Protein AF-A0A564WJR7-F1 (afdb_monomer_lite)

Radius of gyration: 20.53 Å; chains: 1; bounding box: 43×32×61 Å

Foldseek 3Di:
DDPDPDAAQDLLSLLVQQVVVQKDFLVSSCVRRVHDSVVSLQLVLLCCLLVQKHFPADDPNRPTMIGGPHDPPNDGQQGGNNNQGDCVVLLLVLLVVLLVVVQDWDALCRSQVRSADPSRRGHSVNSVVSQVVCVVQVQWDWDDDPPGITIGGDVVSVVVSVD

Organism: NCBI:txid2565273

pLDDT: mean 84.63, std 12.97, range [39.78, 96.12]

Structure (mmCIF, N/CA/C/O backbone):
data_AF-A0A564WJR7-F1
#
_entry.id   AF-A0A564WJR7-F1
#
loop_
_atom_site.group_PDB
_atom_site.id
_atom_site.type_symbol
_atom_site.label_atom_id
_atom_site.label_alt_id
_atom_site.label_comp_id
_atom_site.label_asym_id
_atom_site.label_entity_id
_atom_site.label_seq_id
_atom_site.pdbx_PDB_ins_code
_atom_site.Cartn_x
_atom_site.Cartn_y
_atom_site.Cartn_z
_atom_site.occupancy
_atom_site.B_iso_or_equiv
_atom_site.auth_seq_id
_atom_site.auth_comp_id
_atom_site.auth_asym_id
_atom_site.auth_atom_id
_atom_site.pdbx_PDB_model_num
ATOM 1 N N . MET A 1 1 ? 5.946 -20.792 26.575 1.00 39.78 1 MET A N 1
ATOM 2 C CA . MET A 1 1 ? 5.372 -19.435 26.397 1.00 39.78 1 MET A CA 1
ATOM 3 C C . MET A 1 1 ? 5.705 -18.953 24.986 1.00 39.78 1 MET A C 1
ATOM 5 O O . MET A 1 1 ? 6.883 -18.813 24.685 1.00 39.78 1 MET A O 1
ATOM 9 N N . LYS A 1 2 ? 4.727 -18.783 24.082 1.00 43.84 2 LYS A N 1
ATOM 10 C CA . LYS A 1 2 ? 5.009 -18.255 22.730 1.00 43.84 2 LYS A CA 1
ATOM 11 C C . LYS A 1 2 ? 5.338 -16.760 22.857 1.00 43.84 2 LYS A C 1
ATOM 13 O O . LYS A 1 2 ? 4.521 -16.013 23.388 1.00 43.84 2 LYS A O 1
ATOM 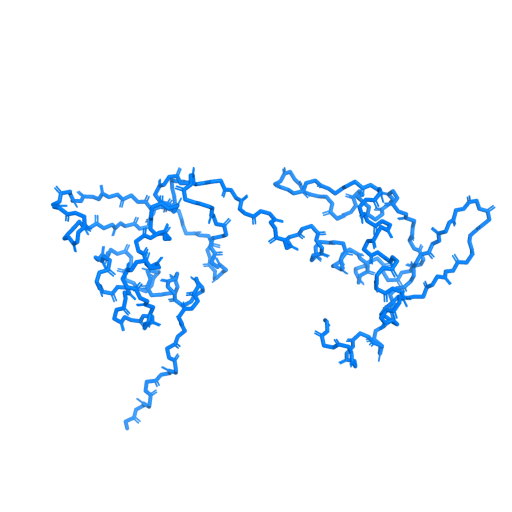18 N N . LYS A 1 3 ? 6.535 -16.334 22.432 1.00 44.09 3 LYS A N 1
ATOM 19 C CA . LYS A 1 3 ? 6.930 -14.914 22.420 1.00 44.09 3 LYS A CA 1
ATOM 20 C C . LYS A 1 3 ? 5.928 -14.131 21.565 1.00 44.09 3 LYS A C 1
ATOM 22 O O . LYS A 1 3 ? 5.611 -14.560 20.456 1.00 44.09 3 LYS A O 1
ATOM 27 N N . ARG A 1 4 ? 5.415 -13.008 22.083 1.00 54.22 4 ARG A N 1
ATOM 28 C CA . ARG A 1 4 ? 4.565 -12.096 21.305 1.00 54.22 4 ARG A CA 1
ATOM 29 C C . ARG A 1 4 ? 5.386 -11.632 20.090 1.00 54.22 4 ARG A C 1
ATOM 31 O O . ARG A 1 4 ? 6.532 -11.226 20.293 1.00 54.22 4 ARG A O 1
ATOM 38 N N . PRO A 1 5 ? 4.865 -11.746 18.856 1.00 60.53 5 PRO A N 1
ATOM 39 C CA . PRO A 1 5 ? 5.580 -11.267 17.681 1.00 60.53 5 PRO A CA 1
ATOM 40 C C . PRO A 1 5 ? 5.876 -9.764 17.822 1.00 60.53 5 PRO A C 1
ATOM 42 O O . PRO A 1 5 ? 5.139 -9.067 18.532 1.00 60.53 5 PRO A O 1
ATOM 45 N N . PRO A 1 6 ? 6.959 -9.266 17.200 1.00 70.31 6 PRO A N 1
ATOM 46 C CA . PRO A 1 6 ? 7.292 -7.848 17.233 1.00 70.31 6 PRO A CA 1
ATOM 47 C C . PRO A 1 6 ? 6.107 -7.014 16.733 1.00 70.31 6 PRO A C 1
ATOM 49 O O . PRO A 1 6 ? 5.444 -7.375 15.762 1.00 70.31 6 PRO A O 1
ATOM 52 N N . LEU A 1 7 ? 5.825 -5.917 17.436 1.00 80.25 7 LEU A N 1
ATOM 53 C CA . LEU A 1 7 ? 4.742 -5.002 17.088 1.00 80.25 7 LEU A CA 1
ATOM 54 C C . LEU A 1 7 ? 5.083 -4.274 15.784 1.00 80.25 7 LEU A C 1
ATOM 56 O O . LEU A 1 7 ? 6.153 -3.671 15.678 1.00 80.25 7 LEU A O 1
ATOM 60 N N . ASP A 1 8 ? 4.165 -4.303 14.821 1.00 81.31 8 ASP A N 1
ATOM 61 C CA . ASP A 1 8 ? 4.279 -3.534 13.587 1.00 81.31 8 ASP A CA 1
ATOM 62 C C . ASP A 1 8 ? 3.507 -2.214 13.717 1.00 81.31 8 ASP A C 1
ATOM 64 O O . ASP A 1 8 ? 2.278 -2.167 13.673 1.00 81.31 8 ASP A O 1
ATOM 68 N N . ARG A 1 9 ? 4.258 -1.120 13.863 1.00 85.62 9 ARG A N 1
ATOM 69 C CA . ARG A 1 9 ? 3.707 0.235 14.018 1.00 85.62 9 ARG A CA 1
ATOM 70 C C . ARG A 1 9 ? 3.229 0.839 12.694 1.00 85.62 9 ARG A C 1
ATOM 72 O O . ARG A 1 9 ? 2.765 1.980 12.675 1.00 85.62 9 ARG A O 1
ATOM 79 N N . SER A 1 10 ? 3.399 0.125 11.582 1.00 88.25 10 SER A N 1
ATOM 80 C CA . SER A 1 10 ? 2.977 0.562 10.258 1.00 88.25 10 SER A CA 1
ATOM 81 C C . SER A 1 10 ? 1.459 0.445 10.071 1.00 88.25 10 SER A C 1
ATOM 83 O O . SER A 1 10 ? 0.721 -0.072 10.914 1.00 88.25 10 SER A O 1
ATOM 85 N N . ARG A 1 11 ? 0.965 0.922 8.922 1.00 89.56 11 ARG A N 1
ATOM 86 C CA . ARG A 1 11 ? -0.442 0.739 8.532 1.00 89.56 11 ARG A CA 1
ATOM 87 C C . ARG A 1 11 ? -0.814 -0.734 8.374 1.00 89.56 11 ARG A C 1
ATOM 89 O O . ARG A 1 11 ? -1.962 -1.072 8.648 1.00 89.56 11 ARG A O 1
ATOM 96 N N . THR A 1 12 ? 0.142 -1.584 8.001 1.00 89.56 12 THR A N 1
ATOM 97 C CA . THR A 1 12 ? -0.036 -3.036 7.894 1.00 89.56 12 THR A CA 1
ATOM 98 C C . THR A 1 12 ? -0.347 -3.646 9.253 1.00 89.56 12 THR A C 1
ATOM 100 O O . THR A 1 12 ? -1.378 -4.298 9.404 1.00 89.56 12 THR A O 1
ATOM 103 N N . GLY A 1 13 ? 0.451 -3.343 10.277 1.00 90.50 13 GLY A N 1
ATOM 104 C CA . GLY A 1 13 ? 0.190 -3.814 11.635 1.00 90.50 13 GLY A CA 1
ATOM 105 C C . GLY A 1 13 ? -1.098 -3.263 12.249 1.00 90.50 13 GLY A C 1
ATOM 106 O O . GLY A 1 13 ? -1.853 -4.016 12.866 1.00 90.50 13 GLY A O 1
ATOM 107 N N . MET A 1 14 ? -1.411 -1.980 12.027 1.00 94.62 14 MET A N 1
ATOM 108 C CA . MET A 1 14 ? -2.701 -1.410 12.443 1.00 94.62 14 MET A CA 1
ATOM 109 C C . MET A 1 14 ? -3.884 -2.122 11.770 1.00 94.62 14 MET A C 1
ATOM 111 O O . MET A 1 14 ? -4.844 -2.478 12.449 1.00 94.62 14 MET A O 1
ATOM 115 N N . TRP A 1 15 ? -3.812 -2.368 10.459 1.00 95.19 15 TRP A N 1
ATOM 116 C CA . TRP A 1 15 ? -4.863 -3.056 9.704 1.00 95.19 15 TRP A CA 1
ATOM 117 C C . TRP A 1 15 ? -5.044 -4.509 10.148 1.00 95.19 15 TRP A C 1
ATOM 119 O O . TRP A 1 15 ? -6.166 -4.946 10.395 1.00 95.19 15 TRP A O 1
ATOM 129 N N . ALA A 1 16 ? -3.947 -5.240 10.354 1.00 93.69 16 ALA A N 1
ATOM 130 C CA . ALA A 1 16 ? -3.990 -6.602 10.875 1.00 93.69 16 ALA A CA 1
ATOM 131 C C . ALA A 1 16 ? -4.648 -6.668 12.267 1.00 93.69 16 ALA A C 1
ATOM 133 O O . ALA A 1 16 ? -5.447 -7.570 12.532 1.00 93.69 16 ALA A O 1
ATOM 134 N N . ALA A 1 17 ? -4.367 -5.698 13.147 1.00 94.38 17 ALA A N 1
ATOM 135 C CA . ALA A 1 17 ? -5.013 -5.599 14.456 1.00 94.38 17 ALA A CA 1
ATOM 136 C C . ALA A 1 17 ? -6.526 -5.333 14.343 1.00 94.38 17 ALA A C 1
ATOM 138 O O . ALA A 1 17 ? -7.312 -5.973 15.043 1.00 94.38 17 ALA A O 1
ATOM 139 N N . MET A 1 18 ? -6.940 -4.442 13.434 1.00 95.56 18 MET A N 1
ATOM 140 C CA . MET A 1 18 ? -8.357 -4.171 13.159 1.00 95.56 18 MET A CA 1
ATOM 141 C C . MET A 1 18 ? -9.070 -5.425 12.641 1.00 95.56 18 MET A C 1
ATOM 143 O O . MET A 1 18 ? -10.086 -5.823 13.209 1.00 95.56 18 MET A O 1
ATOM 147 N N . ARG A 1 19 ? -8.504 -6.108 11.634 1.00 95.00 19 ARG A N 1
ATOM 148 C CA . ARG A 1 19 ? -9.064 -7.348 11.065 1.00 95.00 19 ARG A CA 1
ATOM 149 C C . ARG A 1 19 ? -9.179 -8.468 12.089 1.00 95.00 19 ARG A C 1
ATOM 151 O O . ARG A 1 19 ? -10.165 -9.196 12.088 1.00 95.00 19 ARG A O 1
ATOM 158 N N . LYS A 1 20 ? -8.211 -8.592 12.998 1.00 93.75 20 LYS A N 1
ATOM 159 C CA . LYS A 1 20 ? -8.274 -9.582 14.079 1.00 93.75 20 LYS A CA 1
ATOM 160 C C . LYS A 1 20 ? -9.438 -9.327 15.043 1.00 93.75 20 LYS A C 1
ATOM 162 O O . LYS A 1 20 ? -9.980 -10.281 15.590 1.00 93.75 20 LYS A O 1
ATOM 167 N N . ARG A 1 21 ? -9.789 -8.061 15.283 1.00 93.19 21 ARG A N 1
ATOM 168 C CA . ARG A 1 21 ? -10.849 -7.678 16.227 1.00 93.19 21 ARG A CA 1
ATOM 169 C C . ARG A 1 21 ? -12.235 -7.594 15.598 1.00 93.19 21 ARG A C 1
ATOM 171 O O . ARG A 1 21 ? -13.198 -7.841 16.311 1.00 93.19 21 ARG A O 1
ATOM 178 N N . GLN A 1 22 ? -12.327 -7.249 14.310 1.00 90.31 22 GLN A N 1
ATOM 179 C CA . GLN A 1 22 ? -13.554 -6.912 13.563 1.00 90.31 22 GLN A CA 1
ATOM 180 C C . GLN A 1 22 ? -14.276 -5.657 14.088 1.00 90.31 22 GLN A C 1
ATOM 182 O O . GLN A 1 22 ? -14.540 -4.742 13.312 1.00 90.31 22 GLN A O 1
ATOM 187 N N . THR A 1 23 ? -14.481 -5.565 15.403 1.00 94.12 23 THR A N 1
ATOM 188 C CA . THR A 1 23 ? -15.023 -4.413 16.132 1.00 94.12 23 THR A CA 1
ATOM 189 C C . THR A 1 23 ? -13.994 -3.924 17.153 1.00 94.12 23 THR A C 1
ATOM 191 O O . THR A 1 23 ? -13.461 -4.710 17.938 1.00 94.12 23 THR A O 1
ATOM 194 N N . PHE A 1 24 ? -13.663 -2.632 17.154 1.00 94.31 24 PHE A N 1
ATOM 195 C CA . PHE A 1 24 ? -12.534 -2.123 17.939 1.00 94.31 24 PHE A CA 1
ATOM 196 C C . PHE A 1 24 ? -12.679 -0.661 18.361 1.00 94.31 24 PHE A C 1
ATOM 198 O O . PHE A 1 24 ? -13.345 0.143 17.709 1.00 94.31 24 PHE A O 1
ATOM 205 N N . ARG A 1 25 ? -11.970 -0.293 19.437 1.00 94.81 25 ARG A N 1
ATOM 206 C CA . ARG A 1 25 ? -11.724 1.107 19.812 1.00 94.81 25 ARG A CA 1
ATOM 207 C C . ARG A 1 25 ? -10.332 1.543 19.334 1.00 94.81 25 ARG A C 1
ATOM 209 O O . ARG A 1 25 ? -9.412 0.721 19.324 1.00 94.81 25 ARG A O 1
ATOM 216 N N . PRO A 1 26 ? -10.102 2.835 19.029 1.00 93.81 26 PRO A N 1
ATOM 217 C CA . PRO A 1 26 ? -8.784 3.325 18.607 1.00 93.81 26 PRO A CA 1
ATOM 218 C C . PRO A 1 26 ? -7.646 2.978 19.582 1.00 93.81 26 PRO A C 1
ATOM 220 O O . PRO A 1 26 ? -6.544 2.629 19.161 1.00 93.81 26 PRO A O 1
ATOM 223 N N . ARG A 1 27 ? -7.914 3.018 20.895 1.00 92.38 27 ARG A N 1
ATOM 224 C CA . ARG A 1 27 ? -6.929 2.669 21.936 1.00 92.38 27 ARG A CA 1
ATOM 225 C C . ARG A 1 27 ? -6.464 1.214 21.856 1.00 92.38 27 ARG A C 1
ATOM 227 O O . ARG A 1 27 ? -5.301 0.927 22.123 1.00 92.38 27 ARG A O 1
ATOM 234 N N . ASP A 1 28 ? -7.362 0.316 21.464 1.00 93.19 28 ASP A N 1
ATOM 235 C CA . ASP A 1 28 ? -7.080 -1.110 21.396 1.00 93.19 28 ASP A CA 1
ATOM 236 C C . ASP A 1 28 ? -6.152 -1.408 20.213 1.00 93.19 28 ASP A C 1
ATOM 238 O O . ASP A 1 28 ? -5.215 -2.195 20.326 1.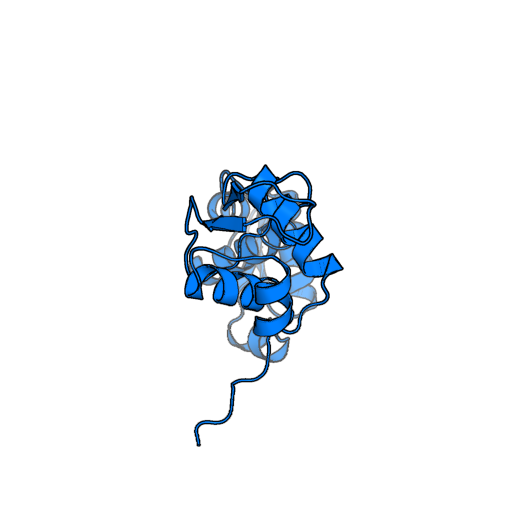00 93.19 28 ASP A O 1
ATOM 242 N N . ILE A 1 29 ? -6.355 -0.698 19.098 1.00 94.62 29 ILE A N 1
ATOM 243 C CA . ILE A 1 29 ? -5.481 -0.771 17.923 1.00 94.62 29 ILE A CA 1
ATOM 244 C C . ILE A 1 29 ? -4.097 -0.202 18.228 1.00 94.62 29 ILE A C 1
ATOM 246 O O . ILE A 1 29 ? -3.097 -0.798 17.831 1.00 94.62 29 ILE A O 1
ATOM 250 N N . ALA A 1 30 ? -4.012 0.913 18.959 1.00 93.38 30 ALA A N 1
ATOM 251 C CA . ALA A 1 30 ? -2.728 1.459 19.402 1.00 93.38 30 ALA A CA 1
ATOM 252 C C . ALA A 1 30 ? -1.964 0.452 20.280 1.00 93.38 30 ALA A C 1
ATOM 254 O O . ALA A 1 30 ? -0.773 0.231 20.072 1.00 93.38 30 ALA A O 1
ATOM 255 N N . PHE A 1 31 ? -2.655 -0.217 21.208 1.00 91.50 31 PHE A N 1
ATOM 256 C CA . PHE A 1 31 ? -2.059 -1.244 22.062 1.00 91.50 31 PHE A CA 1
ATOM 257 C C . PHE A 1 31 ? -1.593 -2.483 21.278 1.00 91.50 31 PHE A C 1
ATOM 259 O O . PHE A 1 31 ? -0.521 -3.025 21.550 1.00 91.50 31 PHE A O 1
ATOM 266 N N . ASP A 1 32 ? -2.375 -2.932 20.295 1.00 91.06 32 ASP A N 1
ATOM 267 C CA . ASP A 1 32 ? -2.074 -4.149 19.536 1.00 91.06 32 ASP A CA 1
ATOM 268 C C . ASP A 1 32 ? -1.015 -3.958 18.449 1.00 91.06 32 ASP A C 1
ATOM 270 O O . ASP A 1 32 ? -0.258 -4.891 18.185 1.00 91.06 32 ASP A O 1
ATOM 274 N N . SER A 1 33 ? -0.952 -2.774 17.836 1.00 91.31 33 SER A N 1
ATOM 275 C CA . SER A 1 33 ? 0.037 -2.429 16.800 1.00 91.31 33 SER A CA 1
ATOM 276 C C . SER A 1 33 ? 1.294 -1.756 17.359 1.00 91.31 33 SER A C 1
ATOM 278 O O . SER A 1 33 ? 2.327 -1.709 16.698 1.00 91.31 33 SER A O 1
ATOM 280 N N . GLY A 1 34 ? 1.229 -1.194 18.570 1.00 90.50 34 GLY A N 1
ATOM 281 C CA . GLY A 1 34 ? 2.285 -0.344 19.121 1.00 90.50 34 GLY A CA 1
ATOM 282 C C . GLY A 1 34 ? 2.436 1.008 18.412 1.00 90.50 34 GLY A C 1
ATOM 283 O O . GLY A 1 34 ? 3.430 1.701 18.641 1.00 90.50 34 GLY A O 1
ATOM 284 N N . ALA A 1 35 ? 1.502 1.375 17.528 1.00 92.25 35 ALA A N 1
ATOM 285 C CA . ALA A 1 35 ? 1.466 2.680 16.880 1.00 92.25 35 ALA A CA 1
ATOM 286 C C . ALA A 1 35 ? 1.022 3.781 17.860 1.00 92.25 35 ALA A C 1
ATOM 288 O O . ALA A 1 35 ? 0.341 3.525 18.855 1.00 92.25 35 ALA A O 1
ATOM 289 N N . THR A 1 36 ? 1.390 5.032 17.574 1.00 92.69 36 THR A N 1
ATOM 290 C CA . THR A 1 36 ? 0.966 6.165 18.408 1.00 92.69 36 THR A CA 1
ATOM 291 C C . THR A 1 36 ? -0.541 6.419 18.258 1.00 92.69 36 THR A C 1
ATOM 293 O O . THR A 1 36 ? -1.088 6.227 17.165 1.00 92.69 36 THR A O 1
ATOM 296 N N . PRO A 1 37 ? -1.236 6.899 19.308 1.00 91.25 37 PRO A N 1
ATOM 297 C CA . PRO A 1 37 ? -2.668 7.202 19.231 1.00 91.25 37 PRO A CA 1
ATOM 298 C C . PRO A 1 37 ? -3.039 8.157 18.087 1.00 91.25 37 PRO A C 1
ATOM 300 O O . PRO A 1 37 ? -4.079 7.984 17.451 1.00 91.25 37 PRO A O 1
ATOM 303 N N . ASP A 1 38 ? -2.173 9.127 17.787 1.00 91.19 38 ASP A N 1
ATOM 304 C CA . ASP A 1 38 ? -2.387 10.103 16.715 1.00 91.19 38 ASP A CA 1
ATOM 305 C C . ASP A 1 38 ? -2.269 9.473 15.321 1.00 91.19 38 ASP A C 1
ATOM 307 O O . ASP A 1 38 ? -3.066 9.782 14.428 1.00 91.19 38 ASP A O 1
ATOM 311 N N . ALA A 1 39 ? -1.320 8.547 15.131 1.00 91.25 39 ALA A N 1
ATOM 312 C CA . ALA A 1 39 ? -1.182 7.797 13.884 1.00 91.25 39 ALA A CA 1
ATOM 313 C C . ALA A 1 39 ? -2.404 6.899 13.646 1.00 91.25 39 ALA A C 1
ATOM 315 O O . ALA A 1 39 ? -2.958 6.892 12.544 1.00 91.25 39 ALA A O 1
ATOM 316 N N . VAL A 1 40 ? -2.870 6.215 14.697 1.00 94.62 40 VAL A N 1
ATOM 317 C CA . VAL A 1 40 ? -4.086 5.391 14.655 1.00 94.62 40 VAL A CA 1
ATOM 318 C C . VAL A 1 40 ? -5.308 6.245 14.322 1.00 94.62 40 VAL A C 1
ATOM 320 O O . VAL A 1 40 ? -6.053 5.900 13.409 1.00 94.62 40 VAL A O 1
ATOM 323 N N . GLN A 1 41 ? -5.501 7.385 14.994 1.00 92.69 41 GLN A N 1
ATOM 324 C CA . GLN A 1 41 ? -6.619 8.290 14.702 1.00 92.69 41 GLN A CA 1
ATOM 325 C C . GLN A 1 41 ? -6.589 8.803 13.264 1.00 92.69 41 GLN A C 1
ATOM 327 O O . GLN A 1 41 ? -7.617 8.803 12.591 1.00 92.69 41 GLN A O 1
ATOM 332 N N . THR A 1 42 ? -5.423 9.238 12.788 1.00 92.31 42 THR A N 1
ATOM 333 C CA . THR A 1 42 ? -5.263 9.722 11.411 1.00 92.31 42 THR A CA 1
ATOM 334 C C . THR A 1 42 ? -5.652 8.642 10.408 1.00 92.31 42 THR A C 1
ATOM 336 O O . THR A 1 42 ? -6.344 8.924 9.430 1.00 92.31 42 THR A O 1
ATOM 339 N N . TYR A 1 43 ? -5.242 7.398 10.664 1.00 93.94 43 TYR A N 1
ATOM 340 C CA . TYR A 1 43 ? -5.547 6.283 9.783 1.00 93.94 43 TYR A CA 1
ATOM 341 C C . TYR A 1 43 ? -7.031 5.895 9.822 1.00 93.94 43 TYR A C 1
ATOM 343 O O . TYR A 1 43 ? -7.651 5.811 8.766 1.00 93.94 43 TYR A O 1
ATOM 351 N N . ILE A 1 44 ? -7.625 5.770 11.015 1.00 94.69 44 ILE A N 1
ATOM 352 C CA . ILE A 1 44 ? -9.064 5.511 11.205 1.00 94.69 44 ILE A CA 1
ATOM 353 C C . ILE A 1 44 ? -9.911 6.574 10.498 1.00 94.69 44 ILE A C 1
ATOM 355 O O . ILE A 1 44 ? -10.857 6.225 9.801 1.00 94.69 44 ILE A O 1
ATOM 359 N N . ARG A 1 45 ? -9.557 7.863 10.602 1.00 93.81 45 ARG A N 1
ATOM 360 C CA . ARG A 1 45 ? -10.266 8.938 9.884 1.00 93.81 45 ARG A CA 1
ATOM 361 C C . ARG A 1 45 ? -10.234 8.734 8.371 1.00 93.81 45 ARG A C 1
ATOM 363 O O . ARG A 1 45 ? -11.265 8.882 7.725 1.00 93.81 45 ARG A O 1
ATOM 370 N N . GLY A 1 46 ? -9.075 8.369 7.823 1.00 94.25 46 GLY A N 1
ATOM 371 C CA . GLY A 1 46 ? -8.942 8.063 6.400 1.00 94.25 46 GLY A CA 1
ATOM 372 C C . GLY A 1 46 ? -9.772 6.851 5.977 1.00 94.25 46 GLY A C 1
ATOM 373 O O . GLY A 1 46 ? -10.479 6.916 4.979 1.00 94.25 46 GLY A O 1
ATOM 374 N N . LEU A 1 47 ? -9.735 5.763 6.750 1.00 95.06 47 LEU A N 1
ATOM 375 C CA . LEU A 1 47 ? -10.512 4.552 6.464 1.00 95.06 47 LEU A CA 1
ATOM 376 C C . LEU A 1 47 ? -12.023 4.803 6.546 1.00 95.06 47 LEU A C 1
ATOM 378 O O . LEU A 1 47 ? -12.766 4.326 5.692 1.00 95.06 47 LEU A O 1
ATOM 382 N N . ALA A 1 48 ? -12.467 5.578 7.537 1.00 94.56 48 ALA A N 1
ATOM 383 C CA . ALA A 1 48 ? -13.870 5.943 7.696 1.00 94.56 48 ALA A CA 1
ATOM 384 C C . ALA A 1 48 ? -14.348 6.836 6.544 1.00 94.56 48 ALA A C 1
ATOM 386 O O . ALA A 1 48 ? -15.409 6.602 5.976 1.00 94.56 48 ALA A O 1
ATOM 387 N N . ALA A 1 49 ? -13.537 7.818 6.137 1.00 93.12 49 ALA A N 1
ATOM 388 C CA . ALA A 1 49 ? -13.833 8.655 4.975 1.00 93.12 49 ALA A CA 1
ATOM 389 C C . ALA A 1 49 ? -13.847 7.862 3.654 1.00 93.12 49 ALA A C 1
ATOM 391 O O . ALA A 1 49 ? -14.543 8.248 2.720 1.00 93.12 49 ALA A O 1
ATOM 392 N N . ALA A 1 50 ? -13.095 6.760 3.572 1.00 90.81 50 ALA A N 1
ATOM 393 C CA . ALA A 1 50 ? -13.093 5.848 2.430 1.00 90.81 50 ALA A CA 1
ATOM 394 C C . ALA A 1 50 ? -14.256 4.833 2.446 1.00 90.81 50 ALA A C 1
ATOM 396 O 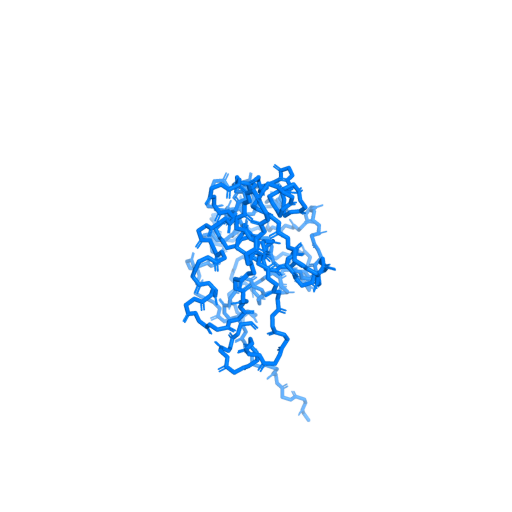O . ALA A 1 50 ? -14.373 4.052 1.506 1.00 90.81 50 ALA A O 1
ATOM 397 N N . GLY A 1 51 ? -15.078 4.804 3.504 1.00 92.94 51 GLY A N 1
ATOM 398 C CA . GLY A 1 51 ? -16.164 3.829 3.670 1.00 92.94 51 GLY A CA 1
ATOM 399 C C . GLY A 1 51 ? -15.697 2.400 3.972 1.00 92.94 51 GLY A C 1
ATOM 400 O O . GLY A 1 51 ? -16.471 1.460 3.840 1.00 92.94 51 GLY A O 1
ATOM 401 N N . ILE A 1 52 ? -14.432 2.219 4.360 1.00 94.12 52 ILE A N 1
ATOM 402 C CA . ILE A 1 52 ? -13.841 0.898 4.642 1.00 94.12 52 ILE A CA 1
ATOM 403 C C . ILE A 1 52 ? -14.232 0.422 6.043 1.00 94.12 52 ILE A C 1
ATOM 405 O O . ILE A 1 52 ? -14.465 -0.764 6.284 1.00 94.12 52 ILE A O 1
ATOM 409 N N . ILE A 1 53 ? -14.303 1.368 6.975 1.00 96.00 53 ILE A N 1
ATOM 410 C CA . ILE A 1 53 ? -14.766 1.153 8.342 1.00 96.00 53 ILE A CA 1
ATOM 411 C C . ILE A 1 53 ? -15.892 2.134 8.641 1.00 96.00 53 ILE A C 1
ATOM 413 O O . ILE A 1 53 ? -15.938 3.224 8.070 1.00 96.00 53 ILE A O 1
ATOM 417 N N . GLU A 1 54 ? -16.742 1.796 9.596 1.00 95.56 54 GLU A N 1
ATOM 418 C CA . GLU A 1 54 ? -17.786 2.693 10.083 1.00 95.56 54 GLU A CA 1
ATOM 419 C C . GLU A 1 54 ? -17.746 2.820 11.601 1.00 95.56 54 GLU A C 1
ATOM 421 O O . GLU A 1 54 ? -17.243 1.946 12.304 1.00 95.56 54 GLU A O 1
ATOM 426 N N . CYS A 1 55 ? -18.247 3.948 12.102 1.00 94.38 55 CYS A N 1
ATOM 427 C CA . CYS A 1 55 ? -18.392 4.213 13.527 1.00 94.38 55 CYS A CA 1
ATOM 428 C C . CYS A 1 55 ? -19.794 3.772 13.951 1.00 94.38 55 CYS A C 1
ATOM 430 O O . CYS A 1 55 ? -20.768 4.422 13.575 1.00 94.38 55 CYS A O 1
ATOM 432 N N . ILE A 1 56 ? -19.881 2.682 14.712 1.00 94.12 56 ILE A N 1
ATOM 433 C CA . ILE A 1 56 ? -21.157 2.111 15.171 1.00 94.12 56 ILE A CA 1
ATOM 434 C C . ILE A 1 56 ? -21.620 2.695 16.504 1.00 94.12 56 ILE A C 1
ATOM 436 O O . ILE A 1 56 ? -22.810 2.710 16.793 1.00 94.12 56 ILE A O 1
ATOM 440 N N . GLU A 1 57 ? -20.690 3.218 17.303 1.00 91.06 57 GLU A N 1
ATOM 441 C CA . GLU A 1 57 ? -21.002 3.905 18.553 1.00 91.06 57 GLU A CA 1
ATOM 442 C C . GLU A 1 57 ? -20.163 5.173 18.652 1.00 91.06 57 GLU A C 1
ATOM 444 O O . GLU A 1 57 ? -18.928 5.124 18.683 1.00 91.06 57 GLU A O 1
ATOM 449 N N . ARG A 1 58 ? -20.841 6.322 18.700 1.00 84.38 58 ARG A N 1
ATOM 450 C CA . ARG A 1 58 ? -20.204 7.635 18.785 1.00 84.38 58 ARG A CA 1
ATOM 451 C C . ARG A 1 58 ? -20.301 8.193 20.204 1.00 84.38 58 ARG A C 1
ATOM 453 O O . ARG A 1 58 ? -21.177 8.985 20.514 1.00 84.38 58 ARG A O 1
ATOM 460 N N . ASP A 1 59 ? -19.329 7.817 21.016 1.00 76.88 59 ASP A N 1
ATOM 461 C CA . ASP A 1 59 ? -18.884 8.542 22.216 1.00 76.88 59 ASP A CA 1
ATOM 462 C C . ASP A 1 59 ? -17.670 9.425 21.806 1.00 76.88 59 ASP A C 1
ATOM 464 O O . ASP A 1 59 ? -17.173 9.203 20.688 1.00 76.88 59 ASP A O 1
ATOM 468 N N . PRO A 1 60 ? -17.164 10.430 22.570 1.00 77.56 60 PRO A N 1
ATOM 469 C CA . PRO A 1 60 ? -16.035 11.268 22.151 1.00 77.56 60 PRO A CA 1
ATOM 470 C C . PRO A 1 60 ? -14.922 10.453 21.477 1.00 77.56 60 PRO A C 1
ATOM 472 O O . PRO A 1 60 ? -14.703 9.315 21.884 1.00 77.56 60 PRO A O 1
ATOM 475 N N . PRO A 1 61 ? -14.171 10.991 20.492 1.00 66.00 61 PRO A N 1
ATOM 476 C CA . PRO A 1 61 ? -13.381 10.199 19.532 1.00 66.00 61 PRO A CA 1
ATOM 477 C C . PRO A 1 61 ? -12.457 9.104 20.103 1.00 66.00 61 PRO A C 1
ATOM 479 O O . PRO A 1 61 ? -12.098 8.165 19.397 1.00 66.00 61 PRO A O 1
ATOM 482 N N . ARG A 1 62 ? -12.045 9.221 21.373 1.00 66.62 62 ARG A N 1
ATOM 483 C CA . ARG A 1 62 ? -11.253 8.218 22.106 1.00 66.62 62 ARG A CA 1
ATOM 484 C C . ARG A 1 62 ? -12.027 6.955 22.501 1.00 66.62 62 ARG A C 1
ATOM 486 O O . ARG A 1 62 ? -11.400 5.920 22.725 1.00 66.62 62 ARG A O 1
ATOM 493 N N . TYR A 1 63 ? -13.344 7.043 22.615 1.00 78.19 63 TYR A N 1
ATOM 494 C CA . TYR A 1 63 ? -14.223 5.984 23.100 1.00 78.19 63 TYR A CA 1
ATOM 495 C C . TYR A 1 63 ? -15.109 5.391 22.014 1.00 78.19 63 TYR A C 1
ATOM 497 O O . TYR A 1 63 ? -15.661 4.317 22.251 1.00 78.19 63 TYR A O 1
ATOM 505 N N . SER A 1 64 ? -15.181 6.032 20.842 1.00 90.38 64 SER A N 1
ATOM 506 C CA . SER A 1 64 ? -15.979 5.548 19.721 1.00 90.38 64 SER A CA 1
ATOM 507 C C . SER A 1 64 ? -15.581 4.128 19.310 1.00 90.38 64 SER A C 1
ATOM 509 O O . SER A 1 64 ? -14.394 3.771 19.319 1.00 90.38 64 SER A O 1
ATOM 511 N N . ILE A 1 65 ? -16.579 3.334 18.934 1.00 93.81 65 ILE A N 1
ATOM 512 C CA . ILE A 1 65 ? -16.406 1.960 18.466 1.00 93.81 65 ILE A CA 1
ATOM 513 C C . ILE A 1 65 ? -16.554 1.942 16.949 1.00 93.81 65 ILE A C 1
ATOM 515 O O . ILE A 1 65 ? -17.504 2.503 16.400 1.00 93.81 65 ILE A O 1
ATOM 519 N N . TYR A 1 66 ? -15.604 1.292 16.286 1.00 96.12 66 TYR A N 1
ATOM 520 C CA . TYR A 1 66 ? -15.578 1.130 14.839 1.00 96.12 66 TYR A CA 1
ATOM 521 C C . TYR A 1 66 ? -15.685 -0.343 14.456 1.00 96.12 66 TYR A C 1
ATOM 523 O O . TYR A 1 66 ? -15.250 -1.211 15.217 1.00 96.12 66 TYR A O 1
ATOM 531 N N . GLN A 1 67 ? -16.203 -0.611 13.259 1.00 95.94 67 GLN A N 1
ATOM 532 C CA . GLN A 1 67 ? -16.175 -1.935 12.642 1.00 95.94 67 GLN A CA 1
ATOM 533 C C . GLN A 1 67 ? -15.722 -1.874 11.185 1.00 95.94 67 GLN A C 1
ATOM 535 O O . GLN A 1 67 ? -15.875 -0.844 10.527 1.00 95.94 67 GLN A O 1
ATOM 540 N N . ILE A 1 68 ? -15.149 -2.971 10.688 1.00 95.75 68 ILE A N 1
ATOM 541 C CA . ILE A 1 68 ? -14.806 -3.115 9.269 1.00 95.75 68 ILE A CA 1
ATOM 542 C C . ILE A 1 68 ? -16.077 -3.431 8.485 1.00 95.75 68 ILE A C 1
ATOM 544 O O . ILE A 1 68 ? -16.752 -4.412 8.777 1.00 95.75 68 ILE A O 1
ATOM 548 N N . VAL A 1 69 ? -16.365 -2.614 7.474 1.00 94.62 69 VAL A N 1
ATOM 549 C CA . VAL A 1 69 ? -17.499 -2.809 6.555 1.00 94.62 69 VAL A CA 1
ATOM 550 C C . VAL A 1 69 ? -17.022 -3.433 5.246 1.00 94.62 69 VAL A C 1
ATOM 552 O O . VAL A 1 69 ? -17.722 -4.239 4.640 1.00 94.62 69 VAL A O 1
ATOM 555 N N . HIS A 1 70 ? -15.801 -3.094 4.826 1.00 90.31 70 HIS A N 1
ATOM 556 C CA . HIS A 1 70 ? -15.173 -3.630 3.627 1.00 90.31 70 HIS A CA 1
ATOM 557 C C . HIS A 1 70 ? -13.765 -4.151 3.944 1.00 90.31 70 HIS A C 1
ATOM 559 O O . HIS A 1 70 ? -12.848 -3.373 4.203 1.00 90.31 70 HIS A O 1
ATOM 565 N N . ASP A 1 71 ? -13.584 -5.473 3.948 1.00 89.75 71 ASP A N 1
ATOM 566 C CA . ASP A 1 71 ? -12.268 -6.091 4.145 1.00 89.75 71 ASP A CA 1
ATOM 567 C C . ASP A 1 71 ? -11.503 -6.162 2.811 1.00 89.75 71 ASP A C 1
ATOM 569 O O . ASP A 1 71 ? -11.857 -6.927 1.918 1.00 89.75 71 ASP A O 1
ATOM 573 N N . GLU A 1 72 ? -10.429 -5.380 2.687 1.00 84.56 72 GLU A N 1
ATOM 574 C CA . GLU A 1 72 ? -9.536 -5.361 1.514 1.00 84.56 72 GLU A CA 1
ATOM 575 C C . GLU A 1 72 ? -8.436 -6.437 1.548 1.00 84.56 72 GLU A C 1
ATOM 577 O O . GLU A 1 72 ? -7.508 -6.430 0.737 1.00 84.56 72 GLU A O 1
ATOM 582 N N . GLY A 1 73 ? -8.520 -7.384 2.481 1.00 87.56 73 GLY A N 1
ATOM 583 C CA . GLY A 1 73 ? -7.598 -8.503 2.576 1.00 87.56 73 GLY A CA 1
ATOM 584 C C . GLY A 1 73 ? -6.345 -8.183 3.389 1.00 87.56 73 GLY A C 1
ATOM 585 O O . GLY A 1 73 ? -6.373 -7.455 4.382 1.00 87.56 73 GLY A O 1
ATOM 586 N N . ALA A 1 74 ? -5.237 -8.854 3.062 1.00 81.69 74 ALA A N 1
ATOM 587 C CA . ALA A 1 74 ? -4.009 -8.795 3.862 1.00 81.69 74 ALA A CA 1
ATOM 588 C C . ALA A 1 74 ? -3.290 -7.441 3.758 1.00 81.69 74 ALA A C 1
ATOM 590 O O . ALA A 1 74 ? -2.720 -6.967 4.741 1.00 81.69 74 ALA A O 1
ATOM 591 N N . GLU A 1 75 ? -3.352 -6.816 2.585 1.00 79.50 75 GLU A N 1
ATOM 592 C CA . GLU A 1 75 ? -2.711 -5.534 2.321 1.00 79.50 75 GLU A CA 1
ATOM 593 C C . GLU A 1 75 ? -3.489 -4.390 2.974 1.00 79.50 75 GLU A C 1
ATOM 595 O O . GLU A 1 75 ? -4.706 -4.278 2.835 1.00 79.50 75 GLU A O 1
ATOM 600 N N . ALA A 1 76 ? -2.782 -3.518 3.696 1.00 87.25 76 ALA A N 1
ATOM 601 C CA . ALA A 1 76 ? -3.412 -2.387 4.364 1.00 87.25 76 ALA A CA 1
ATOM 602 C C . ALA A 1 76 ? -3.893 -1.324 3.363 1.00 87.25 76 ALA A C 1
ATOM 604 O O . ALA A 1 76 ? -3.085 -0.840 2.556 1.00 87.25 76 ALA A O 1
ATOM 605 N N . PRO A 1 77 ? -5.154 -0.861 3.468 1.00 88.62 77 PRO A N 1
ATOM 606 C CA . PRO A 1 77 ? -5.672 0.184 2.601 1.00 88.62 77 PRO A CA 1
ATOM 607 C C . PRO A 1 77 ? -4.820 1.458 2.638 1.00 88.62 77 PRO A C 1
ATOM 609 O O . PRO A 1 77 ? -4.701 2.172 3.641 1.00 88.62 77 PRO A O 1
ATOM 612 N N . ARG A 1 78 ? -4.224 1.806 1.497 1.00 86.88 78 ARG A N 1
ATOM 613 C CA . ARG A 1 78 ? -3.461 3.051 1.354 1.00 86.88 78 ARG A CA 1
ATOM 614 C C . ARG A 1 78 ? -4.428 4.205 1.097 1.00 86.88 78 ARG A C 1
ATOM 616 O O . ARG A 1 78 ? -4.719 4.517 -0.052 1.00 86.88 78 ARG A O 1
ATOM 623 N N . VAL A 1 79 ? -4.901 4.853 2.161 1.00 89.50 79 VAL A N 1
ATOM 624 C CA . VAL A 1 79 ? -5.796 6.028 2.087 1.00 89.50 79 VAL A CA 1
ATOM 625 C C . VAL A 1 79 ? -5.184 7.286 2.714 1.00 89.50 79 VAL A C 1
ATOM 627 O O . VAL A 1 79 ? -4.333 7.201 3.609 1.00 89.50 79 VAL A O 1
ATOM 630 N N . ASP A 1 80 ? -5.568 8.461 2.217 1.00 86.62 80 ASP A N 1
ATOM 631 C CA . ASP A 1 80 ? -5.299 9.745 2.867 1.00 86.62 80 ASP A CA 1
ATOM 632 C C . ASP A 1 80 ? -6.375 10.063 3.920 1.00 86.62 80 ASP A C 1
ATOM 634 O O . ASP A 1 80 ? -7.359 9.342 4.067 1.00 86.62 80 ASP A O 1
ATOM 638 N N . ILE A 1 81 ? -6.195 11.153 4.671 1.00 85.62 81 ILE A N 1
ATOM 639 C CA . ILE A 1 81 ? -7.155 11.572 5.708 1.00 85.62 81 ILE A CA 1
ATOM 640 C C . ILE A 1 81 ? -8.544 11.933 5.149 1.00 85.62 81 ILE A C 1
ATOM 642 O O . ILE A 1 81 ? -9.508 11.993 5.903 1.00 85.62 81 ILE A O 1
ATOM 646 N N . ARG A 1 82 ? -8.657 12.177 3.837 1.00 85.62 82 ARG A N 1
ATOM 647 C CA . ARG A 1 82 ? -9.921 12.456 3.142 1.00 85.62 82 ARG A CA 1
ATOM 648 C C . ARG A 1 82 ? -10.537 11.192 2.532 1.00 85.62 82 ARG A C 1
ATOM 650 O O . ARG A 1 82 ? -11.500 11.308 1.785 1.00 85.62 82 ARG A O 1
ATOM 657 N N . GLY A 1 83 ? -9.972 10.013 2.799 1.00 84.19 83 GLY A N 1
ATOM 658 C CA . GLY A 1 83 ? -10.454 8.738 2.271 1.00 84.19 83 GLY A CA 1
ATOM 659 C C . GLY A 1 83 ? -10.073 8.463 0.819 1.00 84.19 83 GLY A C 1
ATOM 660 O O . GLY A 1 83 ? -10.498 7.463 0.248 1.00 84.19 83 GLY A O 1
ATOM 661 N N . ARG A 1 84 ? -9.239 9.305 0.198 1.00 85.69 84 ARG A N 1
ATOM 662 C CA . ARG A 1 84 ? -8.784 9.071 -1.178 1.00 85.69 84 ARG A CA 1
ATOM 663 C C . ARG A 1 84 ? -7.656 8.055 -1.179 1.00 85.69 84 ARG A C 1
ATOM 665 O O . ARG A 1 84 ? -6.777 8.091 -0.317 1.00 85.69 84 ARG A O 1
ATOM 672 N N . ARG A 1 85 ? -7.624 7.190 -2.192 1.00 82.62 85 ARG A N 1
ATOM 673 C CA . ARG A 1 85 ? -6.526 6.237 -2.381 1.00 82.62 85 ARG A CA 1
ATOM 674 C C . ARG A 1 85 ? -5.205 6.981 -2.569 1.00 82.62 85 ARG A C 1
ATOM 676 O O . ARG A 1 85 ? -5.028 7.772 -3.495 1.00 82.62 85 ARG A O 1
ATOM 683 N N . CYS A 1 86 ? -4.251 6.703 -1.690 1.00 72.31 86 CYS A N 1
ATOM 684 C CA . CYS A 1 86 ? -2.876 7.152 -1.814 1.00 72.31 86 CYS A CA 1
ATOM 685 C C . CYS A 1 86 ? -2.181 6.320 -2.894 1.00 72.31 86 CYS A C 1
ATOM 687 O O . CYS A 1 86 ? -1.619 5.266 -2.615 1.00 72.31 86 CYS A O 1
ATOM 689 N N . THR A 1 87 ? -2.154 6.823 -4.127 1.00 62.81 87 THR A N 1
ATOM 690 C CA . THR A 1 87 ? -1.426 6.183 -5.239 1.00 62.81 87 THR A CA 1
ATOM 691 C C . THR A 1 87 ? 0.076 6.493 -5.234 1.00 62.81 87 THR A C 1
ATOM 693 O O . THR A 1 87 ? 0.789 6.131 -6.174 1.00 62.81 87 THR A O 1
ATOM 696 N N . ARG A 1 88 ? 0.586 7.231 -4.234 1.00 53.88 88 ARG A N 1
ATOM 697 C CA . ARG A 1 88 ? 2.019 7.548 -4.128 1.00 53.88 88 ARG A CA 1
ATOM 698 C C . ARG A 1 88 ? 2.779 6.252 -3.815 1.00 53.88 88 ARG A C 1
ATOM 700 O O . ARG A 1 88 ? 2.667 5.733 -2.715 1.00 53.88 88 ARG A O 1
ATOM 707 N N . GLY A 1 89 ? 3.507 5.734 -4.806 1.00 60.41 89 GLY A N 1
ATOM 708 C CA . GLY A 1 89 ? 4.223 4.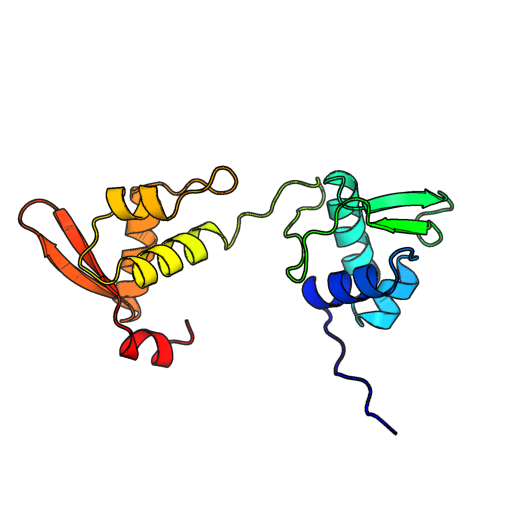448 -4.761 1.00 60.41 89 GLY A CA 1
ATOM 709 C C . GLY A 1 89 ? 3.674 3.425 -5.762 1.00 60.41 89 GLY A C 1
ATOM 710 O O . GLY A 1 89 ? 4.451 2.847 -6.518 1.00 60.41 89 GLY A O 1
ATOM 711 N N . ALA A 1 90 ? 2.344 3.332 -5.877 1.00 71.06 90 ALA A N 1
ATOM 712 C CA . ALA A 1 90 ? 1.654 2.357 -6.728 1.00 71.06 90 ALA A CA 1
ATOM 713 C C . ALA A 1 90 ? 2.064 2.449 -8.206 1.00 71.06 90 ALA A C 1
ATOM 715 O O . ALA A 1 90 ? 2.403 1.441 -8.803 1.00 71.06 90 ALA A O 1
ATOM 716 N N . ARG A 1 91 ? 2.159 3.660 -8.776 1.00 79.75 91 ARG A N 1
ATOM 717 C CA . ARG A 1 91 ? 2.555 3.835 -10.191 1.00 79.75 91 ARG A CA 1
ATOM 718 C C . ARG A 1 91 ? 3.967 3.343 -10.493 1.00 79.75 91 ARG A C 1
ATOM 720 O O . ARG A 1 91 ? 4.231 2.853 -11.583 1.00 79.75 91 ARG A O 1
ATOM 727 N N . ARG A 1 92 ? 4.899 3.492 -9.547 1.00 86.25 92 ARG A N 1
ATOM 728 C CA . ARG A 1 92 ? 6.270 2.990 -9.719 1.00 86.25 92 ARG A CA 1
ATOM 729 C C . ARG A 1 92 ? 6.293 1.469 -9.603 1.00 86.25 92 ARG A C 1
ATOM 731 O O . ARG A 1 92 ? 6.917 0.829 -10.441 1.00 86.25 92 ARG A O 1
ATOM 738 N N . GLU A 1 93 ? 5.625 0.922 -8.588 1.00 86.38 93 GLU A N 1
ATOM 739 C CA . GLU A 1 93 ? 5.476 -0.526 -8.384 1.00 86.38 93 GLU A CA 1
ATOM 740 C C . GLU A 1 93 ? 4.834 -1.183 -9.613 1.00 86.38 93 GLU A C 1
ATOM 742 O O . GLU A 1 93 ? 5.365 -2.162 -10.120 1.00 86.38 93 GLU A O 1
ATOM 747 N N . GLN A 1 94 ? 3.776 -0.584 -10.164 1.00 89.00 94 GLN A N 1
ATOM 748 C CA . GLN A 1 94 ? 3.104 -1.023 -11.387 1.00 89.00 94 GLN A CA 1
ATOM 749 C C . GLN A 1 94 ? 4.039 -1.050 -12.597 1.00 89.00 94 GLN A C 1
ATOM 751 O O . GLN A 1 94 ? 4.084 -2.045 -13.312 1.00 89.00 94 GLN A O 1
ATOM 756 N N . VAL A 1 95 ? 4.830 0.008 -12.810 1.00 90.56 95 VAL A N 1
ATOM 757 C CA . VAL A 1 95 ? 5.812 0.044 -13.907 1.00 90.56 95 VAL A CA 1
ATOM 758 C C . VAL A 1 95 ? 6.875 -1.047 -13.735 1.00 90.56 95 VAL A C 1
ATOM 760 O O . VAL A 1 95 ? 7.241 -1.703 -14.707 1.00 90.56 95 VAL A O 1
ATOM 763 N N . VAL A 1 96 ? 7.362 -1.276 -12.511 1.00 90.62 96 VAL A N 1
ATOM 764 C CA . VAL A 1 96 ? 8.346 -2.336 -12.224 1.00 90.62 96 VAL A CA 1
ATOM 765 C C . VAL A 1 96 ? 7.736 -3.727 -12.408 1.00 90.62 96 VAL A C 1
ATOM 767 O O . VAL A 1 96 ? 8.368 -4.591 -13.010 1.00 90.62 96 VAL A O 1
ATOM 770 N N . ALA A 1 97 ? 6.510 -3.946 -11.935 1.00 89.38 97 ALA A N 1
ATOM 771 C CA . ALA A 1 97 ? 5.791 -5.200 -12.112 1.00 89.38 97 ALA A CA 1
ATOM 772 C C . ALA A 1 97 ? 5.550 -5.490 -13.600 1.00 89.38 97 ALA A C 1
ATOM 774 O O . ALA A 1 97 ? 5.867 -6.582 -14.062 1.00 89.38 97 ALA A O 1
ATOM 775 N N . ALA A 1 98 ? 5.097 -4.497 -14.369 1.00 92.50 98 ALA A N 1
ATOM 776 C CA . ALA A 1 98 ? 4.898 -4.626 -15.809 1.00 92.50 98 ALA A CA 1
ATOM 777 C C . ALA A 1 98 ? 6.210 -4.946 -16.551 1.00 92.50 98 ALA A C 1
ATOM 779 O O . ALA A 1 98 ? 6.223 -5.822 -17.410 1.00 92.50 98 ALA A O 1
ATOM 780 N N . LEU A 1 99 ? 7.337 -4.324 -16.174 1.00 91.56 99 LEU A N 1
ATOM 781 C CA . LEU A 1 99 ? 8.664 -4.661 -16.718 1.00 91.56 99 LEU A CA 1
ATOM 782 C C . LEU A 1 99 ? 9.060 -6.119 -16.450 1.00 91.56 99 LEU A C 1
ATOM 784 O O . LEU A 1 99 ? 9.600 -6.780 -17.336 1.00 91.56 99 LEU A O 1
ATOM 788 N N . ARG A 1 100 ? 8.807 -6.614 -15.232 1.00 88.25 100 ARG A N 1
ATOM 789 C CA . ARG A 1 100 ? 9.112 -7.997 -14.833 1.00 88.25 100 ARG A CA 1
ATOM 790 C C . ARG A 1 100 ? 8.241 -9.004 -15.586 1.00 88.25 100 ARG A C 1
ATOM 792 O O . ARG A 1 100 ? 8.763 -10.010 -16.049 1.00 88.25 100 ARG A O 1
ATOM 799 N N . VAL A 1 101 ? 6.944 -8.718 -15.718 1.00 89.50 101 VAL A N 1
ATOM 800 C CA . VAL A 1 101 ? 5.970 -9.591 -16.396 1.00 89.50 101 VAL A CA 1
ATOM 801 C C . VAL A 1 101 ? 6.236 -9.667 -17.896 1.00 89.50 101 VAL A C 1
ATOM 803 O O . VAL A 1 101 ? 6.207 -10.754 -18.461 1.00 89.50 101 VAL A O 1
ATOM 806 N N . LEU A 1 102 ? 6.512 -8.532 -18.545 1.00 90.25 102 LEU A N 1
ATOM 807 C CA . LEU A 1 102 ? 6.731 -8.500 -19.992 1.00 90.25 102 LEU A CA 1
ATOM 808 C C . LEU A 1 102 ? 8.044 -9.180 -20.399 1.00 90.25 102 LEU A C 1
ATOM 810 O O . LEU A 1 102 ? 8.098 -9.771 -21.473 1.00 90.25 102 LEU A O 1
ATOM 814 N N . GLY A 1 103 ? 9.089 -9.110 -19.563 1.00 81.25 103 GLY A N 1
ATOM 815 C CA . GLY A 1 103 ? 10.333 -9.889 -19.680 1.00 81.25 103 GLY A CA 1
ATOM 816 C C . GLY A 1 103 ? 11.241 -9.572 -20.882 1.00 81.25 103 GLY A C 1
ATOM 817 O O . GLY A 1 103 ? 12.456 -9.735 -20.792 1.00 81.25 103 GLY A O 1
ATOM 818 N N . GLY A 1 104 ? 10.685 -9.087 -21.993 1.00 86.75 104 GLY A N 1
ATOM 819 C CA . GLY A 1 104 ? 11.384 -8.694 -23.212 1.00 86.75 104 GLY A CA 1
ATOM 820 C C . GLY A 1 104 ? 11.542 -7.176 -23.372 1.00 86.75 104 GLY A C 1
ATOM 821 O O . GLY A 1 104 ? 11.145 -6.400 -22.499 1.00 86.75 104 GLY A O 1
ATOM 822 N N . PRO A 1 105 ? 12.138 -6.718 -24.493 1.00 91.00 105 PRO A N 1
ATOM 823 C CA . PRO A 1 105 ? 12.294 -5.294 -24.771 1.00 91.00 105 PRO A CA 1
ATOM 824 C C . PRO A 1 105 ? 10.930 -4.620 -24.902 1.00 91.00 105 PRO A C 1
ATOM 826 O O . PRO A 1 105 ? 10.202 -4.930 -25.840 1.00 91.00 105 PRO A O 1
ATOM 829 N N . VAL A 1 106 ? 10.617 -3.658 -24.033 1.00 92.12 106 VAL A N 1
ATOM 830 C CA . VAL A 1 106 ? 9.331 -2.939 -23.996 1.00 92.12 106 VAL A CA 1
ATOM 831 C C . VAL A 1 106 ? 9.512 -1.437 -24.237 1.00 92.12 106 VAL A C 1
ATOM 833 O O . VAL A 1 106 ? 10.496 -0.837 -23.793 1.00 92.12 106 VAL A O 1
ATOM 836 N N . GLY A 1 107 ? 8.576 -0.824 -24.968 1.00 92.94 107 GLY A N 1
ATOM 837 C CA . GLY A 1 107 ? 8.508 0.630 -25.169 1.00 92.94 107 GLY A CA 1
ATOM 838 C C . GLY A 1 107 ? 7.725 1.355 -24.066 1.00 92.94 107 GLY A C 1
ATOM 839 O O . GLY A 1 107 ? 6.982 0.746 -23.307 1.00 92.94 107 GLY A O 1
ATOM 840 N N . ALA A 1 108 ? 7.852 2.682 -23.977 1.00 92.81 108 ALA A N 1
ATOM 841 C CA . ALA A 1 108 ? 7.196 3.458 -22.916 1.00 92.81 108 ALA A CA 1
ATOM 842 C C . ALA A 1 108 ? 5.656 3.429 -22.982 1.00 92.81 108 ALA A C 1
ATOM 844 O O . ALA A 1 108 ? 5.009 3.443 -21.939 1.00 92.81 108 ALA A O 1
ATOM 845 N N . GLU A 1 109 ? 5.078 3.398 -24.185 1.00 93.19 109 GLU A N 1
ATOM 846 C CA . GLU A 1 109 ? 3.621 3.357 -24.384 1.00 93.19 109 GLU A CA 1
ATOM 847 C C . GLU A 1 109 ? 3.032 2.001 -24.008 1.00 93.19 109 GLU A C 1
ATOM 849 O O . GLU A 1 109 ? 2.105 1.927 -23.210 1.00 93.19 109 GLU A O 1
ATOM 854 N N . GLU A 1 110 ? 3.639 0.930 -24.514 1.00 92.81 110 GLU A N 1
ATOM 855 C CA . GLU A 1 110 ? 3.301 -0.450 -24.169 1.00 92.81 110 GLU A CA 1
ATOM 856 C C . GLU A 1 110 ? 3.404 -0.680 -22.655 1.00 92.81 110 GLU A C 1
ATOM 858 O O . GLU A 1 110 ? 2.501 -1.230 -22.029 1.00 92.81 110 GLU A O 1
ATOM 863 N N . LEU A 1 111 ? 4.467 -0.162 -22.036 1.00 92.88 111 LEU A N 1
ATOM 864 C CA . LEU A 1 111 ? 4.660 -0.270 -20.598 1.00 92.88 111 LEU A CA 1
ATOM 865 C C . LEU A 1 111 ? 3.616 0.522 -19.802 1.00 92.88 111 LEU A C 1
ATOM 867 O O . LEU A 1 111 ? 3.153 0.053 -18.768 1.00 92.88 111 LEU A O 1
ATOM 871 N N . ALA A 1 112 ? 3.242 1.714 -20.267 1.00 93.56 112 ALA A N 1
ATOM 872 C CA . ALA A 1 112 ? 2.198 2.516 -19.640 1.00 93.56 112 ALA A CA 1
ATOM 873 C C . ALA A 1 112 ? 0.819 1.858 -19.753 1.00 93.56 112 ALA A C 1
ATOM 875 O O . ALA A 1 112 ? 0.061 1.899 -18.786 1.00 93.56 112 ALA A O 1
ATOM 876 N N . LEU A 1 113 ? 0.520 1.220 -20.886 1.00 93.44 113 LEU A N 1
ATOM 877 C CA . LEU A 1 113 ? -0.720 0.476 -21.091 1.00 93.44 113 LEU A CA 1
ATOM 878 C C . LEU A 1 113 ? -0.845 -0.680 -20.090 1.00 93.44 113 LEU A C 1
ATOM 880 O O . LEU A 1 113 ? -1.867 -0.798 -19.426 1.00 93.44 113 LEU A O 1
ATOM 884 N N . VAL A 1 114 ? 0.212 -1.481 -19.932 1.00 92.75 114 VAL A N 1
ATOM 885 C CA . VAL A 1 114 ? 0.212 -2.645 -19.025 1.00 92.75 114 VAL A CA 1
ATOM 886 C C . VAL A 1 114 ? 0.273 -2.233 -17.550 1.00 92.75 114 VAL A C 1
ATOM 888 O O . VAL A 1 114 ? -0.328 -2.881 -16.699 1.00 92.75 114 VAL A O 1
ATOM 891 N N . ALA A 1 115 ? 0.997 -1.161 -17.222 1.00 90.50 115 ALA A N 1
ATOM 892 C CA . ALA A 1 115 ? 1.144 -0.693 -15.844 1.00 90.50 115 ALA A CA 1
ATOM 893 C C . ALA A 1 115 ? -0.071 0.101 -15.330 1.00 90.50 115 ALA A C 1
ATOM 895 O O . ALA A 1 115 ? -0.217 0.282 -14.121 1.00 90.50 115 ALA A O 1
ATOM 896 N N . SER A 1 116 ? -0.913 0.628 -16.218 1.00 88.56 116 SER A N 1
ATOM 897 C CA . SER A 1 116 ? -2.048 1.458 -15.815 1.00 88.56 116 SER A CA 1
ATOM 898 C C . SER A 1 116 ? -3.162 0.634 -15.181 1.00 88.56 116 SER A C 1
ATOM 900 O O . SER A 1 116 ? -3.511 -0.444 -15.646 1.00 88.56 116 SER A O 1
ATOM 902 N N . THR A 1 117 ? -3.778 1.194 -14.144 1.00 83.50 117 THR A N 1
ATOM 903 C CA . THR A 1 117 ? -5.065 0.728 -13.612 1.00 83.50 117 THR A CA 1
ATOM 904 C C . THR A 1 117 ? -6.002 1.916 -13.442 1.00 83.50 117 THR A C 1
ATOM 906 O O . THR A 1 117 ? -5.533 3.053 -13.346 1.00 83.50 117 THR A O 1
ATOM 909 N N . ASP A 1 118 ? -7.309 1.669 -13.321 1.00 72.81 118 ASP A N 1
ATOM 910 C CA . ASP A 1 118 ? -8.306 2.731 -13.098 1.00 72.81 118 ASP A CA 1
ATOM 911 C C . ASP A 1 118 ? -7.976 3.593 -11.871 1.00 72.81 118 ASP A C 1
ATOM 913 O O . ASP A 1 118 ? -8.124 4.814 -11.876 1.00 72.81 118 ASP A O 1
ATOM 917 N N . ALA A 1 119 ? -7.453 2.963 -10.817 1.00 64.00 119 ALA A N 1
ATOM 918 C CA . ALA A 1 119 ? -7.061 3.650 -9.593 1.00 64.00 119 ALA A CA 1
ATOM 919 C C . ALA A 1 119 ? -5.728 4.411 -9.719 1.00 64.00 119 ALA A C 1
ATOM 921 O O . ALA A 1 119 ? -5.479 5.341 -8.951 1.00 64.00 119 ALA A O 1
ATOM 922 N N . ALA A 1 120 ? -4.843 4.018 -10.637 1.00 75.88 120 ALA A N 1
ATOM 923 C CA . ALA A 1 120 ? -3.511 4.593 -10.782 1.00 75.88 120 ALA A CA 1
ATOM 924 C C . ALA A 1 120 ? -3.069 4.589 -12.258 1.00 75.88 120 ALA A C 1
ATOM 926 O O . ALA A 1 120 ? -2.262 3.751 -12.662 1.00 75.88 120 ALA A O 1
ATOM 927 N N . PRO A 1 121 ? -3.549 5.552 -13.065 1.00 82.69 121 PRO A N 1
ATOM 928 C CA . PRO A 1 121 ? -3.137 5.658 -14.457 1.00 82.69 121 PRO A CA 1
ATOM 929 C C . PRO A 1 121 ? -1.655 6.036 -14.557 1.00 82.69 121 PRO A C 1
ATOM 931 O O . PRO A 1 121 ? -1.152 6.911 -13.833 1.00 82.69 121 PRO A O 1
ATOM 934 N N . VAL A 1 122 ? -0.954 5.383 -15.480 1.00 89.25 122 VAL A N 1
ATOM 935 C CA . VAL A 1 122 ? 0.464 5.587 -15.774 1.00 89.25 122 VAL A CA 1
ATOM 936 C C . VAL A 1 122 ? 0.586 6.196 -17.166 1.00 89.25 122 VAL A C 1
ATOM 938 O O . VAL A 1 122 ? 0.120 5.630 -18.144 1.00 89.25 122 VAL A O 1
ATOM 941 N N . SER A 1 123 ? 1.243 7.351 -17.284 1.00 92.75 123 SER A N 1
ATOM 942 C CA . SER A 1 123 ? 1.554 7.924 -18.598 1.00 92.75 123 SER A CA 1
ATOM 943 C C . SER A 1 123 ? 2.852 7.345 -19.164 1.00 92.75 123 SER A C 1
ATOM 945 O O . SER A 1 123 ? 3.776 7.021 -18.411 1.00 92.75 123 SER A O 1
ATOM 947 N N . ALA A 1 124 ? 2.977 7.307 -20.494 1.00 92.56 124 ALA A N 1
ATOM 948 C CA . ALA A 1 124 ? 4.212 6.898 -21.171 1.00 92.56 124 ALA A CA 1
ATOM 949 C C . ALA A 1 124 ? 5.426 7.730 -20.713 1.00 92.56 124 ALA A C 1
ATOM 951 O O . ALA A 1 124 ? 6.504 7.193 -20.452 1.00 92.56 124 ALA A O 1
ATOM 952 N N . ALA A 1 125 ? 5.243 9.041 -20.516 1.00 92.12 125 ALA A N 1
ATOM 953 C CA . ALA A 1 125 ? 6.290 9.925 -20.005 1.00 92.12 125 ALA A CA 1
ATOM 954 C C . ALA A 1 125 ? 6.759 9.528 -18.591 1.00 92.12 125 ALA A C 1
ATOM 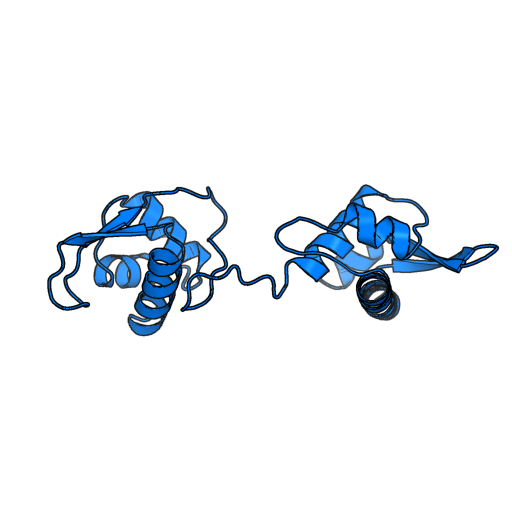956 O O . ALA A 1 125 ? 7.963 9.534 -18.311 1.00 92.12 125 ALA A O 1
ATOM 957 N N . TYR A 1 126 ? 5.824 9.153 -17.710 1.00 91.38 126 TYR A N 1
ATOM 958 C CA . TYR A 1 126 ? 6.143 8.679 -16.364 1.00 91.38 126 TYR A CA 1
ATOM 959 C C . TYR A 1 126 ? 6.852 7.321 -16.399 1.00 91.38 126 TYR A C 1
ATOM 961 O O . TYR A 1 126 ? 7.893 7.170 -15.759 1.00 91.38 126 TYR A O 1
ATOM 969 N N . ALA A 1 127 ? 6.347 6.368 -17.190 1.00 92.88 127 ALA A N 1
ATOM 970 C CA . ALA A 1 127 ? 6.973 5.060 -17.377 1.00 92.88 127 ALA A CA 1
ATOM 971 C C . ALA A 1 127 ? 8.429 5.206 -17.856 1.00 92.88 127 ALA A C 1
ATOM 973 O O . ALA A 1 127 ? 9.348 4.688 -17.220 1.00 92.88 127 ALA A O 1
ATOM 974 N N . ALA A 1 128 ? 8.669 6.036 -18.877 1.00 92.25 128 ALA A N 1
ATOM 975 C CA . ALA A 1 128 ? 10.014 6.330 -19.368 1.00 92.25 128 ALA A CA 1
ATOM 976 C C . ALA A 1 128 ? 10.917 6.966 -18.294 1.00 92.25 128 ALA A C 1
ATOM 978 O O . ALA A 1 128 ? 12.107 6.653 -18.217 1.00 92.25 128 ALA A O 1
ATOM 979 N N . ALA A 1 129 ? 10.382 7.857 -17.451 1.00 91.62 129 ALA A N 1
ATOM 980 C CA . ALA A 1 129 ? 11.138 8.463 -16.355 1.00 91.62 129 ALA A CA 1
ATOM 981 C C . ALA A 1 129 ? 11.564 7.434 -15.298 1.00 91.62 129 ALA A C 1
ATOM 983 O O . ALA A 1 129 ? 12.699 7.488 -14.819 1.00 91.62 129 ALA A O 1
ATOM 984 N N . ILE A 1 130 ? 10.692 6.481 -14.962 1.00 91.06 130 ILE A N 1
ATOM 985 C CA . ILE A 1 130 ? 11.025 5.372 -14.063 1.00 91.06 130 ILE A CA 1
ATOM 986 C C . ILE A 1 130 ? 12.074 4.458 -14.701 1.00 91.06 130 ILE A C 1
ATOM 988 O O . ILE A 1 130 ? 13.084 4.179 -14.059 1.00 91.06 130 ILE A O 1
ATOM 992 N N . CYS A 1 131 ? 11.916 4.075 -15.970 1.00 91.69 131 CYS A N 1
ATOM 993 C CA . CYS A 1 131 ? 12.900 3.256 -16.680 1.00 91.69 131 CYS A CA 1
ATOM 994 C C . CYS A 1 131 ? 14.285 3.914 -16.746 1.00 91.69 131 CYS A C 1
ATOM 996 O O . CYS A 1 131 ? 15.292 3.233 -16.577 1.00 91.69 131 CYS A O 1
ATOM 998 N N . ARG A 1 132 ? 14.367 5.242 -16.919 1.00 90.94 132 ARG A N 1
ATOM 999 C CA . ARG A 1 132 ? 15.647 5.974 -16.844 1.00 90.94 132 ARG A CA 1
ATOM 1000 C C . ARG A 1 132 ? 16.303 5.851 -15.467 1.00 90.94 132 ARG A C 1
ATOM 1002 O O . ARG A 1 132 ? 17.494 5.570 -15.393 1.00 90.94 132 ARG A O 1
ATOM 1009 N N . LYS A 1 133 ? 15.531 6.012 -14.387 1.00 89.38 133 LYS A N 1
ATOM 1010 C CA . LYS A 1 133 ? 16.039 5.848 -13.012 1.00 89.38 133 LYS A CA 1
ATOM 1011 C C . LYS A 1 133 ? 16.496 4.414 -12.743 1.00 89.38 133 LYS A C 1
ATOM 1013 O O . LYS A 1 133 ? 17.555 4.214 -12.163 1.00 89.38 133 LYS A O 1
ATOM 1018 N N . LEU A 1 134 ? 15.726 3.424 -13.193 1.00 89.44 134 LEU A N 1
ATOM 1019 C CA . LEU A 1 134 ? 16.083 2.009 -13.064 1.00 89.44 134 LEU A CA 1
ATOM 1020 C C . LEU A 1 134 ? 17.321 1.654 -13.893 1.00 89.44 134 LEU A C 1
ATOM 1022 O O . LEU A 1 134 ? 18.120 0.832 -13.461 1.00 89.44 134 LEU A O 1
ATOM 1026 N N . SER A 1 135 ? 17.500 2.288 -15.054 1.00 89.75 135 SER A N 1
ATOM 1027 C CA . SER A 1 135 ? 18.679 2.087 -15.894 1.00 89.75 135 SER A CA 1
ATOM 1028 C C . SER A 1 135 ? 19.931 2.643 -15.230 1.00 89.75 135 SER A C 1
ATOM 1030 O O . SER A 1 135 ? 20.954 1.968 -15.228 1.00 89.75 135 SER A O 1
ATOM 1032 N N . ALA A 1 136 ? 19.836 3.821 -14.603 1.00 84.19 136 ALA A N 1
ATOM 1033 C CA . ALA A 1 136 ? 20.923 4.382 -13.803 1.00 84.19 136 ALA A CA 1
ATOM 1034 C C . ALA A 1 136 ? 21.279 3.494 -12.594 1.00 84.19 136 ALA A C 1
ATOM 1036 O O . ALA A 1 136 ? 22.435 3.432 -12.198 1.00 84.19 136 ALA A O 1
ATOM 1037 N N . ALA A 1 137 ? 20.297 2.774 -12.043 1.00 83.19 137 ALA A N 1
ATOM 1038 C CA . ALA A 1 137 ? 20.494 1.796 -10.973 1.00 83.19 137 ALA A CA 1
ATOM 1039 C C . ALA A 1 137 ? 20.914 0.394 -11.471 1.00 83.19 137 ALA A C 1
ATOM 1041 O O . ALA A 1 137 ? 21.060 -0.518 -10.664 1.00 83.19 137 ALA A O 1
ATOM 1042 N N . GLY A 1 138 ? 21.061 0.185 -12.785 1.00 86.25 138 GLY A N 1
ATOM 1043 C CA . GLY A 1 138 ? 21.438 -1.101 -13.384 1.00 86.25 138 GLY A CA 1
ATOM 1044 C C . GLY A 1 138 ? 20.331 -2.164 -13.444 1.00 86.25 138 GLY A C 1
ATOM 1045 O O . GLY A 1 138 ? 20.558 -3.236 -13.995 1.00 86.25 138 GLY A O 1
ATOM 1046 N N . ALA A 1 139 ? 19.127 -1.884 -12.939 1.00 86.50 139 ALA A N 1
ATOM 1047 C CA . ALA A 1 139 ? 18.014 -2.841 -12.889 1.00 86.50 139 ALA A CA 1
ATOM 1048 C C . ALA A 1 139 ? 17.337 -3.081 -14.253 1.00 86.50 139 ALA A C 1
ATOM 1050 O O . ALA A 1 139 ? 16.663 -4.093 -14.449 1.00 86.50 139 ALA A O 1
ATOM 1051 N N . VAL A 1 140 ? 17.507 -2.162 -15.208 1.00 90.38 140 VAL A N 1
ATOM 1052 C CA . VAL A 1 140 ? 17.060 -2.339 -16.597 1.00 90.38 140 VAL A CA 1
ATOM 1053 C C . VAL A 1 140 ? 18.160 -1.933 -17.564 1.00 90.38 140 VAL A C 1
ATOM 1055 O O . VAL A 1 140 ? 18.927 -1.007 -17.298 1.00 90.38 140 VAL A O 1
ATOM 1058 N N . ARG A 1 141 ? 18.203 -2.586 -18.722 1.00 90.69 141 ARG A N 1
ATOM 1059 C CA . ARG A 1 141 ? 19.107 -2.227 -19.815 1.00 90.69 141 ARG A CA 1
ATOM 1060 C C . ARG A 1 141 ? 18.333 -1.534 -20.925 1.00 90.69 141 ARG A C 1
ATOM 1062 O O . ARG A 1 141 ? 17.243 -1.971 -21.291 1.00 90.69 141 ARG A O 1
ATOM 1069 N N . VAL A 1 142 ? 18.907 -0.463 -21.465 1.00 89.94 142 VAL A N 1
ATOM 1070 C CA . VAL A 1 142 ? 18.393 0.179 -22.676 1.00 89.94 142 VAL A CA 1
ATOM 1071 C C . VAL A 1 142 ? 18.792 -0.666 -23.881 1.00 89.94 142 VAL A C 1
ATOM 1073 O O . VAL A 1 142 ? 19.961 -1.009 -24.041 1.00 89.94 142 VAL A O 1
ATOM 1076 N N . VAL A 1 143 ? 17.815 -0.993 -24.719 1.00 87.62 143 VAL A N 1
ATOM 1077 C CA . VAL A 1 143 ? 18.026 -1.630 -26.018 1.00 87.62 143 VAL A CA 1
ATOM 1078 C C . VAL A 1 143 ? 17.613 -0.622 -27.083 1.00 87.62 143 VAL A C 1
ATOM 1080 O O . VAL A 1 143 ? 16.520 -0.047 -27.013 1.00 87.62 143 VAL A O 1
ATOM 1083 N N . GLU A 1 144 ? 18.499 -0.364 -28.042 1.00 74.31 144 GLU A N 1
ATOM 1084 C CA . GLU A 1 144 ? 18.143 0.437 -29.208 1.00 74.31 144 GLU A CA 1
ATOM 1085 C C . GLU A 1 144 ? 17.088 -0.306 -30.026 1.00 74.31 144 GLU A C 1
ATOM 1087 O O . GLU A 1 144 ? 17.250 -1.470 -30.385 1.00 74.31 144 GLU A O 1
ATOM 1092 N N . GLY A 1 145 ? 15.969 0.370 -30.271 1.00 61.66 145 GLY A N 1
ATOM 1093 C CA . GLY A 1 145 ? 14.957 -0.067 -31.218 1.00 61.66 145 GLY A CA 1
ATOM 1094 C C . GLY A 1 145 ? 15.008 0.817 -32.457 1.00 61.66 145 GLY A C 1
ATOM 1095 O O . GLY A 1 145 ? 15.333 1.996 -32.359 1.00 61.66 145 GLY A O 1
ATOM 1096 N N . ALA A 1 146 ? 14.608 0.274 -33.606 1.00 56.59 146 ALA A N 1
ATOM 1097 C CA . ALA A 1 146 ? 14.645 0.960 -34.903 1.00 56.59 146 ALA A CA 1
ATOM 1098 C C . ALA A 1 146 ? 13.875 2.301 -34.966 1.00 56.59 146 ALA A C 1
ATOM 1100 O O . ALA A 1 146 ? 14.077 3.080 -35.891 1.00 56.59 146 ALA A O 1
ATOM 1101 N N . ARG A 1 147 ? 12.970 2.573 -34.012 1.00 62.00 147 ARG A N 1
ATOM 1102 C CA . ARG A 1 147 ? 12.160 3.808 -33.955 1.00 62.00 147 ARG A CA 1
ATOM 1103 C C . ARG A 1 147 ? 12.062 4.460 -32.573 1.00 62.00 147 ARG A C 1
ATOM 1105 O O . ARG A 1 147 ? 11.781 5.649 -32.492 1.00 62.00 147 ARG A O 1
ATOM 1112 N N . ALA A 1 148 ? 12.256 3.709 -31.489 1.00 70.19 148 ALA A N 1
ATOM 1113 C CA . ALA A 1 148 ? 12.084 4.215 -30.129 1.00 70.19 148 ALA A CA 1
ATOM 1114 C C . ALA A 1 148 ? 12.942 3.438 -29.125 1.00 70.19 148 ALA A C 1
ATOM 1116 O O . ALA A 1 148 ? 13.226 2.253 -29.314 1.00 70.19 148 ALA A O 1
ATOM 1117 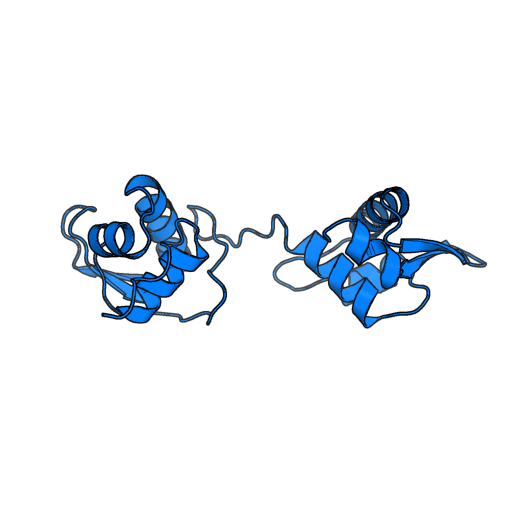N N . ARG A 1 149 ? 13.316 4.110 -28.030 1.00 84.88 149 ARG A N 1
ATOM 1118 C CA . ARG A 1 149 ? 14.064 3.514 -26.917 1.00 84.88 149 ARG A CA 1
ATOM 1119 C C . ARG A 1 149 ? 13.234 2.410 -26.255 1.00 84.88 149 ARG A C 1
ATOM 1121 O O . ARG A 1 149 ? 12.098 2.665 -25.856 1.00 84.88 149 ARG A O 1
ATOM 1128 N N . ARG A 1 150 ? 13.813 1.216 -26.109 1.00 91.19 150 ARG A N 1
ATOM 1129 C CA . ARG A 1 150 ? 13.198 0.085 -25.400 1.00 91.19 150 ARG A CA 1
ATOM 1130 C C . ARG A 1 150 ? 14.012 -0.274 -24.161 1.00 91.19 150 ARG A C 1
ATOM 1132 O O . ARG A 1 150 ? 15.211 0.000 -24.095 1.00 91.19 150 ARG A O 1
ATOM 1139 N N . TRP A 1 151 ? 13.360 -0.876 -23.174 1.00 92.31 151 TRP A N 1
ATOM 1140 C CA . TRP A 1 151 ? 13.993 -1.326 -21.933 1.00 92.31 151 TRP A CA 1
ATOM 1141 C C . TRP A 1 151 ? 13.751 -2.812 -21.713 1.00 92.31 151 TRP A C 1
ATOM 1143 O O . TRP A 1 151 ? 12.684 -3.315 -22.041 1.00 92.31 151 TRP A O 1
ATOM 1153 N N . VAL A 1 152 ? 14.737 -3.496 -21.141 1.00 91.69 152 VAL A N 1
ATOM 1154 C CA . VAL A 1 152 ? 14.647 -4.907 -20.741 1.00 91.69 152 VAL A CA 1
ATOM 1155 C C . VAL A 1 152 ? 14.967 -5.010 -19.257 1.00 91.69 152 VAL A C 1
ATOM 1157 O O . VAL A 1 152 ? 15.947 -4.415 -18.798 1.00 91.69 152 VAL A O 1
ATOM 1160 N N . TRP A 1 153 ? 14.146 -5.748 -18.511 1.00 90.25 153 TRP A N 1
ATOM 1161 C CA . TRP A 1 153 ? 14.405 -6.047 -17.105 1.00 90.25 153 TRP A CA 1
ATOM 1162 C C . TRP A 1 153 ? 15.646 -6.929 -16.946 1.00 90.25 153 TRP A C 1
ATOM 1164 O O . TRP A 1 153 ? 15.847 -7.865 -17.714 1.00 90.25 153 TRP A O 1
ATOM 1174 N N . MET A 1 154 ? 16.474 -6.639 -15.940 1.00 87.81 154 MET A N 1
ATOM 1175 C CA . MET A 1 154 ? 17.690 -7.398 -15.639 1.00 87.81 154 MET A CA 1
ATOM 1176 C C . MET A 1 154 ? 17.520 -8.120 -14.290 1.00 87.81 154 MET A C 1
ATOM 1178 O O . MET A 1 154 ? 17.781 -7.512 -13.247 1.00 87.81 154 MET A O 1
ATOM 1182 N N . PRO A 1 155 ? 17.116 -9.410 -14.278 1.00 69.44 155 PRO A N 1
ATOM 1183 C CA . PRO A 1 155 ? 16.786 -10.144 -13.052 1.00 69.44 155 PRO A CA 1
ATOM 1184 C C . PRO A 1 155 ? 17.900 -10.111 -11.997 1.00 69.44 155 PRO A C 1
ATOM 1186 O O . PRO A 1 155 ? 17.640 -9.780 -10.848 1.00 69.44 155 PRO A O 1
ATOM 1189 N N . GLY A 1 156 ? 19.154 -10.334 -12.406 1.00 66.94 156 GLY A N 1
ATOM 1190 C CA . GLY A 1 156 ? 20.293 -10.413 -11.480 1.00 66.94 156 GLY A CA 1
ATOM 1191 C C . GLY A 1 156 ? 20.918 -9.075 -11.063 1.00 66.94 156 GLY A C 1
ATOM 1192 O O . GLY A 1 156 ? 21.831 -9.062 -10.243 1.00 66.94 156 GLY A O 1
ATOM 1193 N N . ALA A 1 157 ? 20.495 -7.943 -11.635 1.00 60.28 157 ALA A N 1
ATOM 1194 C CA . ALA A 1 157 ? 21.007 -6.622 -11.249 1.00 60.28 157 ALA A CA 1
ATOM 1195 C C . ALA A 1 157 ? 20.098 -5.919 -10.229 1.00 60.28 157 ALA A C 1
ATOM 1197 O O . ALA A 1 157 ? 20.589 -5.169 -9.388 1.00 60.28 157 ALA A O 1
ATOM 1198 N N . ALA A 1 158 ? 18.794 -6.207 -10.266 1.00 53.19 158 ALA A N 1
ATOM 1199 C CA . ALA A 1 158 ? 17.817 -5.659 -9.331 1.00 53.19 158 ALA A CA 1
ATOM 1200 C C . ALA A 1 158 ? 17.987 -6.195 -7.897 1.00 53.19 158 ALA A C 1
ATOM 1202 O O . ALA A 1 158 ? 17.885 -5.417 -6.950 1.00 53.19 158 ALA A O 1
ATOM 1203 N N . GLU A 1 159 ? 18.349 -7.475 -7.733 1.00 52.53 159 GLU A N 1
ATOM 1204 C CA . GLU A 1 159 ? 18.601 -8.092 -6.417 1.00 52.53 159 GLU A CA 1
ATOM 1205 C C . GLU A 1 159 ? 19.776 -7.439 -5.669 1.00 52.53 159 GLU A C 1
ATOM 1207 O O . GLU A 1 159 ? 19.742 -7.308 -4.448 1.00 52.53 159 GLU A O 1
ATOM 1212 N N . ARG A 1 160 ? 20.789 -6.935 -6.391 1.00 48.19 160 ARG A N 1
ATOM 1213 C CA . ARG A 1 160 ? 21.915 -6.187 -5.798 1.00 48.19 160 ARG A CA 1
ATOM 1214 C C . ARG A 1 160 ? 21.559 -4.748 -5.410 1.00 48.19 160 ARG A C 1
ATOM 1216 O O . ARG A 1 160 ? 22.286 -4.137 -4.634 1.00 48.19 160 ARG A O 1
ATOM 1223 N N . ALA A 1 161 ? 20.468 -4.204 -5.950 1.00 51.31 161 ALA A N 1
ATOM 1224 C CA . ALA A 1 161 ? 20.028 -2.827 -5.725 1.00 51.31 161 ALA A CA 1
ATOM 1225 C C . ALA A 1 161 ? 18.954 -2.693 -4.626 1.00 51.31 161 ALA A C 1
ATOM 1227 O O . ALA A 1 161 ? 18.530 -1.574 -4.336 1.00 51.31 161 ALA A O 1
ATOM 1228 N N . GLY A 1 162 ? 18.506 -3.802 -4.021 1.00 48.53 162 GLY A N 1
ATOM 1229 C CA . GLY A 1 162 ? 17.470 -3.796 -2.980 1.00 48.53 162 GLY A CA 1
ATOM 1230 C C . GLY A 1 162 ? 16.090 -3.344 -3.480 1.00 48.53 162 GLY A C 1
ATOM 1231 O O . GLY A 1 162 ? 15.389 -2.632 -2.759 1.00 48.53 162 GLY A O 1
ATOM 1232 N N . LEU A 1 163 ? 15.731 -3.704 -4.723 1.00 49.59 163 LEU A N 1
ATOM 1233 C CA . LEU A 1 163 ? 14.479 -3.341 -5.413 1.00 49.59 163 LEU A CA 1
ATOM 1234 C C . LEU A 1 163 ? 13.563 -4.539 -5.693 1.00 49.59 163 LEU A C 1
ATOM 1236 O O . LEU A 1 163 ? 14.076 -5.598 -6.106 1.00 49.59 163 LEU A O 1
#

Sequence (163 aa):
MKKRPPLDRSRTGMWAAMRKRQTFRPRDIAFDSGATPDAVQTYIRGLAAAGIIECIERDPPRYSIYQIVHDEGAEAPRVDIRGRRCTRGARREQVVAALRVLGGPVGAEELALVASTDAAPVSAAYAAAICRKLSAAGAVRVVEGARARRWVWMPGAAERAGL

Secondary structure (DSSP, 8-state):
-PPPPPP--SHHHHHHHHHHHSEE-HHHHHHHH---HHHHHHHHHHHHHTTSEEEEE-SSTTT-EEEESS---SSPP-B-TTS-B--TTHHHHHHHHHHHHH-S-B-HHHHHHHH-BTTB---HHHHHHHHHHHHHTTSEEEE--SSS-EEEE-HHHHGGGT-